Protein AF-A0AA35PHV6-F1 (afdb_monomer)

Radius of gyration: 35.28 Å; Cα contacts (8 Å, |Δi|>4): 75; chains: 1; bounding box: 70×67×86 Å

InterPro domains:
  IPR016197 Chromo-like domain superfamily [SSF54160] (59-117)
  IPR056924 Tf2-1-like, SH3-like domain [PF24626] (44-73)

Mean predicted aligned error: 18.1 Å

Solvent-accessible surface area (backbone atoms only — not comparable to full-atom values): 7588 Å² total; per-residue (Å²): 132,87,61,75,68,61,55,55,50,53,52,52,52,53,52,51,53,50,52,53,52,50,52,50,52,52,50,50,49,54,54,52,60,59,46,70,74,72,66,61,62,95,43,51,80,51,102,53,34,35,49,53,95,66,68,79,88,69,79,66,81,45,68,42,50,58,90,77,61,70,88,83,70,80,69,84,62,78,72,73,75,66,76,80,72,67,74,40,81,56,99,90,40,84,40,73,71,73,74,44,79,78,46,78,46,78,57,87,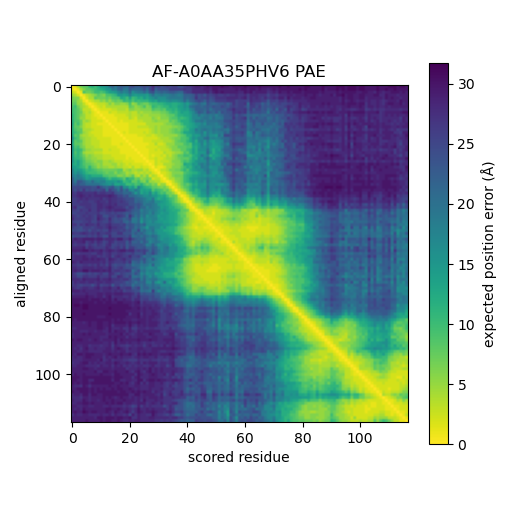101,44,81,45,72,42,71,42,104

Organism: NCBI:txid74358

pLDDT: mean 80.0, std 12.7, range [45.75, 95.19]

Secondary structure (DSSP, 8-state):
---HHHHHHHHHHHHHHHHHHHHHHHHHHHHHHHHTTT---TTEEETTEEE----GGG---SEEEGGG--PPPP-TTTT-SPPPPPEEEETTEEEEPP-EEEEEEEETTEEEEEEE-

Foldseek 3Di:
DDDPVVVVVVVVVVVVVVVVVVVVVVVVVVVVVVVVPVCDPPQDPDPFKGFADDDVVVVDHRIDGPVVDDDDDPPPPPPVPDPPADWDDDPNDTDHDFPDFPDWDDDPPDIDTDTDD

Structure (mmCIF, N/CA/C/O backbone):
data_AF-A0AA35PHV6-F1
#
_entry.id   AF-A0AA35PHV6-F1
#
loop_
_atom_site.group_PDB
_atom_site.id
_atom_site.type_symbol
_atom_site.label_atom_id
_atom_site.label_alt_id
_atom_site.label_comp_id
_atom_site.label_asym_id
_atom_site.label_entity_id
_atom_site.label_seq_id
_atom_site.pdbx_PDB_ins_code
_atom_site.Cartn_x
_atom_site.Cartn_y
_atom_site.Cartn_z
_atom_site.occupancy
_atom_site.B_iso_or_equiv
_atom_site.auth_seq_id
_atom_site.auth_comp_id
_atom_site.auth_asym_id
_atom_site.auth_atom_id
_atom_site.pdbx_PDB_model_num
ATOM 1 N N . MET A 1 1 ? -41.317 -47.754 42.986 1.00 45.75 1 MET A N 1
ATOM 2 C CA . MET A 1 1 ? -41.853 -46.496 42.420 1.00 45.75 1 MET A CA 1
ATOM 3 C C . MET A 1 1 ? -40.912 -45.373 42.840 1.00 45.75 1 MET A C 1
ATOM 5 O O . MET A 1 1 ? -40.754 -45.228 44.045 1.00 45.75 1 MET A O 1
ATOM 9 N N . PRO A 1 2 ? -40.216 -44.659 41.931 1.00 53.38 2 PRO A N 1
ATOM 10 C CA . PRO A 1 2 ? -39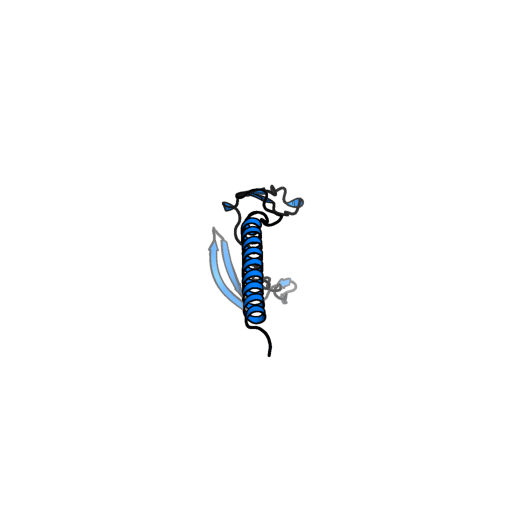.287 -43.594 42.321 1.00 53.38 2 PRO A CA 1
ATOM 11 C C . PRO A 1 2 ? -40.055 -42.356 42.801 1.00 53.38 2 PRO A C 1
ATOM 13 O O . PRO A 1 2 ? -41.022 -41.941 42.146 1.00 53.38 2 PRO A O 1
ATOM 16 N N . SER A 1 3 ? -39.624 -41.811 43.941 1.00 65.75 3 SER A N 1
ATOM 17 C CA . SER A 1 3 ? -40.257 -40.717 44.687 1.00 65.75 3 SER A CA 1
ATOM 18 C C . SER A 1 3 ? -40.292 -39.413 43.879 1.00 65.75 3 SER A C 1
ATOM 20 O O . SER A 1 3 ? -39.390 -39.136 43.090 1.00 65.75 3 SER A O 1
ATOM 22 N N . ALA A 1 4 ? -41.340 -38.603 44.058 1.00 61.62 4 ALA A N 1
ATOM 23 C CA . ALA A 1 4 ? -41.513 -37.323 43.360 1.00 61.62 4 ALA A CA 1
ATOM 24 C C . ALA A 1 4 ? -40.332 -36.354 43.593 1.00 61.62 4 ALA A C 1
ATOM 26 O O . ALA A 1 4 ? -39.923 -35.659 42.667 1.00 61.62 4 ALA A O 1
ATOM 27 N N . ASN A 1 5 ? -39.708 -36.417 44.775 1.00 67.69 5 ASN A N 1
ATOM 28 C CA . ASN A 1 5 ? -38.584 -35.561 45.171 1.00 67.69 5 ASN A CA 1
ATOM 29 C C . ASN A 1 5 ? -37.301 -35.760 44.340 1.00 67.69 5 ASN A C 1
ATOM 31 O O . ASN A 1 5 ? -36.505 -34.828 44.217 1.00 67.69 5 ASN A O 1
ATOM 35 N N . ASP A 1 6 ? -37.087 -36.940 43.749 1.00 68.50 6 ASP A N 1
ATOM 36 C CA . ASP A 1 6 ? -35.857 -37.224 42.990 1.00 68.50 6 ASP A CA 1
ATOM 37 C C . ASP A 1 6 ? -35.855 -36.520 41.622 1.00 68.50 6 ASP A C 1
ATOM 39 O O . ASP A 1 6 ? -34.805 -36.151 41.096 1.00 68.50 6 ASP A O 1
ATOM 43 N N . ARG A 1 7 ? -37.044 -36.288 41.047 1.00 68.25 7 ARG A N 1
ATOM 44 C CA . ARG A 1 7 ? -37.199 -35.611 39.748 1.00 68.25 7 ARG A CA 1
ATOM 45 C C . ARG A 1 7 ? -36.983 -34.108 39.870 1.00 68.25 7 ARG A C 1
ATOM 47 O O . ARG A 1 7 ? -36.305 -33.524 39.028 1.00 68.25 7 ARG A O 1
ATOM 54 N N . ASP A 1 8 ? -37.504 -33.509 40.935 1.00 75.06 8 ASP A N 1
ATOM 55 C CA . ASP A 1 8 ? -37.363 -32.074 41.189 1.00 75.06 8 ASP A CA 1
ATOM 56 C C . ASP A 1 8 ? -35.910 -31.706 41.513 1.00 75.06 8 ASP A C 1
ATOM 58 O O . ASP A 1 8 ? -35.401 -30.702 41.014 1.00 75.06 8 ASP A O 1
ATOM 62 N N . SER A 1 9 ? -35.204 -32.578 42.240 1.00 76.94 9 SER A N 1
ATOM 63 C CA . SER A 1 9 ? -33.766 -32.441 42.504 1.00 76.94 9 SER A CA 1
ATOM 64 C C . SER A 1 9 ? -32.945 -32.421 41.209 1.00 76.94 9 SER A C 1
ATOM 66 O O . SER A 1 9 ? -32.121 -31.530 41.007 1.00 76.94 9 SER A O 1
ATOM 68 N N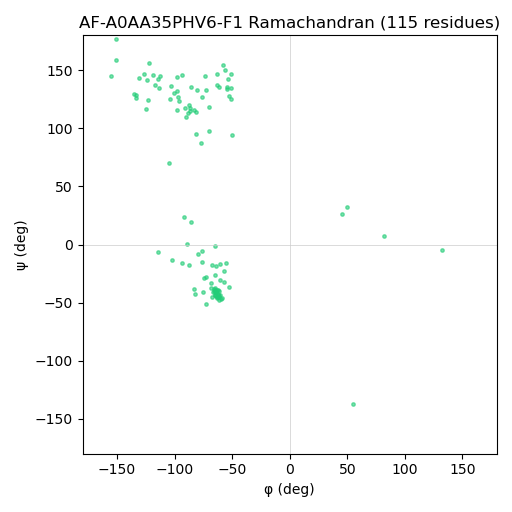 . HIS A 1 10 ? -33.220 -33.349 40.284 1.00 80.38 10 HIS A N 1
ATOM 69 C CA . HIS A 1 10 ? -32.509 -33.431 39.005 1.00 80.38 10 HIS A CA 1
ATOM 70 C C . HIS A 1 10 ? -32.758 -32.209 38.106 1.00 80.38 10 HIS A C 1
ATOM 72 O O . HIS A 1 10 ? -31.847 -31.724 37.428 1.00 80.38 10 HIS A O 1
ATOM 78 N N . ILE A 1 11 ? -33.984 -31.676 38.114 1.00 80.12 11 ILE A N 1
ATOM 79 C CA . ILE A 1 11 ? -34.343 -30.472 37.355 1.00 80.12 11 ILE A CA 1
ATOM 80 C C . ILE A 1 11 ? -33.625 -29.244 37.924 1.00 80.12 11 ILE A C 1
ATOM 82 O O . ILE A 1 11 ? -33.044 -28.474 37.157 1.00 80.12 11 ILE A O 1
ATOM 86 N N . GLN A 1 12 ? -33.612 -29.077 39.248 1.00 84.56 12 GLN A N 1
ATOM 87 C CA . GLN A 1 12 ? -32.920 -27.956 39.891 1.00 84.56 12 GLN A CA 1
ATOM 88 C C . GLN A 1 12 ? -31.406 -28.010 39.675 1.00 84.56 12 GLN A C 1
ATOM 90 O O . GLN A 1 12 ? -30.788 -26.989 39.372 1.00 84.56 12 GLN A O 1
ATOM 95 N N . GLU A 1 13 ? -30.811 -29.198 39.750 1.00 89.81 13 GLU A N 1
ATOM 96 C CA . GLU A 1 13 ? -29.385 -29.390 39.485 1.00 89.81 13 GLU A CA 1
ATOM 97 C C . GLU A 1 13 ? -29.031 -29.077 38.024 1.00 89.81 13 GLU A C 1
ATOM 99 O O . GLU A 1 13 ? -28.048 -28.388 37.741 1.00 89.81 13 GLU A O 1
ATOM 104 N N . THR A 1 14 ? -29.881 -29.491 37.081 1.00 89.06 14 THR A N 1
ATOM 105 C CA . THR A 1 14 ? -29.708 -29.163 35.658 1.00 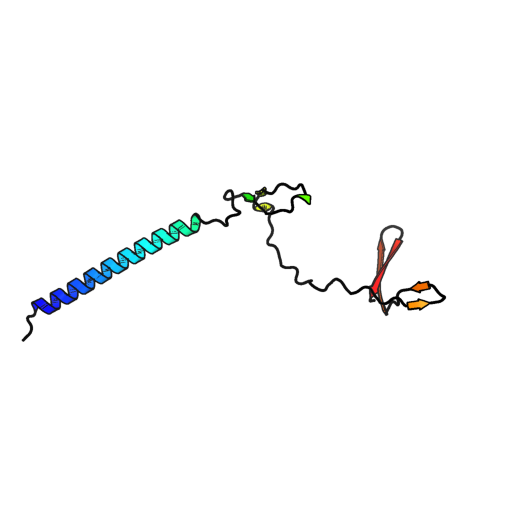89.06 14 THR A CA 1
ATOM 106 C C . THR A 1 14 ? -29.787 -27.653 35.419 1.00 89.06 14 THR A C 1
ATOM 108 O O . THR A 1 14 ? -28.962 -27.099 34.689 1.00 89.06 14 THR A O 1
ATOM 111 N N . GLN A 1 15 ? -30.732 -26.966 36.066 1.00 89.44 15 GLN A N 1
ATOM 112 C CA . GLN A 1 15 ? -30.871 -25.509 35.982 1.00 89.44 15 GLN A CA 1
ATOM 113 C C . GLN A 1 15 ? -29.658 -24.780 36.579 1.00 89.44 15 GLN A C 1
ATOM 115 O O . GLN A 1 15 ? -29.137 -23.850 35.960 1.00 89.44 15 GLN A O 1
ATOM 120 N N . ALA A 1 16 ? -29.162 -25.221 37.737 1.00 90.75 16 ALA A N 1
ATOM 121 C CA . ALA A 1 16 ? -27.984 -24.639 38.378 1.00 90.75 16 ALA A CA 1
ATOM 122 C C . ALA A 1 16 ? -26.730 -24.773 37.499 1.00 90.75 16 ALA A C 1
ATOM 124 O O . ALA A 1 16 ? -26.011 -23.794 37.278 1.00 90.75 16 ALA A O 1
ATOM 125 N N . ASN A 1 17 ? -26.521 -25.954 36.914 1.00 93.25 17 ASN A N 1
ATOM 126 C CA . ASN A 1 17 ? -25.404 -26.214 36.007 1.00 93.25 17 ASN A CA 1
ATOM 127 C C . ASN A 1 17 ? -25.479 -25.355 34.735 1.00 93.25 17 ASN A C 1
ATOM 129 O O . ASN A 1 17 ? -24.463 -24.823 34.279 1.00 93.25 17 ASN A O 1
ATOM 133 N N . GLN A 1 18 ? -26.680 -25.158 34.180 1.00 92.31 18 GLN A N 1
ATOM 134 C CA . GLN A 1 18 ? -26.888 -24.275 33.029 1.00 92.31 18 GLN A CA 1
ATOM 135 C C . GLN A 1 18 ? -26.553 -22.816 33.354 1.00 92.31 18 GLN A C 1
ATOM 137 O O . GLN A 1 18 ? -25.841 -22.169 32.584 1.00 92.31 18 GLN A O 1
ATOM 142 N N . VAL A 1 19 ? -27.018 -22.303 34.496 1.00 95.19 19 VAL A N 1
ATOM 143 C CA . VAL A 1 19 ? -26.722 -20.929 34.933 1.00 95.19 19 VAL A CA 1
ATOM 144 C C . VAL A 1 19 ? -25.222 -20.744 35.151 1.00 95.19 19 VAL A C 1
ATOM 146 O O . VAL A 1 19 ? -24.648 -19.776 34.655 1.00 95.19 19 VAL A O 1
ATOM 149 N N . GLN A 1 20 ? -24.562 -21.695 35.813 1.00 93.38 20 GLN A N 1
ATOM 150 C CA . GLN A 1 20 ? -23.118 -21.645 36.030 1.00 93.38 20 GLN A CA 1
ATOM 151 C C . GLN A 1 20 ? -22.337 -21.641 34.707 1.00 93.38 20 GLN A C 1
ATOM 153 O O . GLN A 1 20 ? -21.393 -20.863 34.546 1.00 93.38 20 GLN A O 1
ATOM 158 N N . HIS A 1 21 ? -22.735 -22.475 33.742 1.00 91.62 21 HIS A N 1
ATOM 159 C CA . HIS A 1 21 ? -22.101 -22.517 32.426 1.00 91.62 21 HIS A CA 1
ATOM 160 C C . HIS A 1 21 ? -22.307 -21.206 31.648 1.00 91.62 21 HIS A C 1
ATOM 162 O O . HIS A 1 21 ? -21.363 -20.702 31.037 1.00 91.62 21 HIS A O 1
ATOM 168 N N . LEU A 1 22 ? -23.500 -20.604 31.734 1.00 94.44 22 LEU A N 1
ATOM 169 C CA . LEU A 1 22 ? -23.798 -19.301 31.132 1.00 94.44 22 LEU A CA 1
ATOM 170 C C . LEU A 1 22 ? -22.983 -18.167 31.762 1.00 94.44 22 LEU A C 1
ATOM 172 O O . LEU A 1 22 ? -22.453 -17.328 31.035 1.00 94.44 22 LEU A O 1
ATOM 176 N N . GLU A 1 23 ? -22.847 -18.130 33.087 1.00 92.62 23 GLU A N 1
ATOM 177 C CA . GLU A 1 23 ? -22.029 -17.117 33.766 1.00 92.62 23 GLU A CA 1
ATOM 178 C C . GLU A 1 23 ? -20.540 -17.263 33.429 1.00 92.62 23 GLU A C 1
ATOM 180 O O . GLU A 1 23 ? -19.865 -16.264 33.170 1.00 92.62 23 GLU A O 1
ATOM 185 N N . ARG A 1 24 ? -20.043 -18.501 33.311 1.00 88.50 24 ARG A N 1
ATOM 186 C CA . ARG A 1 24 ? -18.679 -18.772 32.838 1.00 88.50 24 ARG A CA 1
ATOM 187 C C . ARG A 1 24 ? -18.468 -18.272 31.406 1.00 88.50 24 ARG A C 1
ATOM 189 O O . ARG A 1 24 ? -17.525 -17.526 31.157 1.00 88.50 24 ARG A O 1
ATOM 196 N N . ALA A 1 25 ? -19.390 -18.586 30.495 1.00 87.88 25 ALA A N 1
ATOM 197 C CA . ALA A 1 25 ? -19.333 -18.120 29.110 1.00 87.88 25 ALA A CA 1
ATOM 198 C C . ALA A 1 25 ? -19.393 -16.582 28.998 1.00 87.88 25 ALA A C 1
ATOM 200 O O . ALA A 1 25 ? -18.663 -15.982 28.206 1.00 87.88 25 ALA A O 1
ATOM 201 N N . LYS A 1 26 ? -20.221 -15.914 29.816 1.00 89.44 26 LYS A N 1
ATOM 202 C CA . LYS A 1 26 ? -20.286 -14.441 29.876 1.00 89.44 26 LYS A CA 1
ATOM 203 C C . LYS A 1 26 ? -18.989 -13.826 30.405 1.00 89.44 26 LYS A C 1
ATOM 205 O O . LYS A 1 26 ? -18.568 -12.784 29.896 1.00 89.44 26 LYS A O 1
ATOM 210 N N . ALA A 1 27 ? -18.370 -14.435 31.417 1.00 80.88 27 ALA A N 1
ATOM 211 C CA . ALA A 1 27 ? -17.086 -13.988 31.951 1.00 80.88 27 ALA A CA 1
ATOM 212 C C . ALA A 1 27 ? -15.984 -14.092 30.885 1.00 80.88 27 ALA A C 1
ATOM 214 O O . ALA A 1 27 ? -15.268 -13.116 30.649 1.00 80.88 27 ALA A O 1
ATOM 215 N N . ASP A 1 28 ? -15.931 -15.215 30.166 1.00 79.56 28 ASP A N 1
ATOM 216 C CA . ASP A 1 28 ? -14.979 -15.433 29.075 1.00 79.56 28 ASP A CA 1
ATOM 217 C C . ASP A 1 28 ? -15.184 -14.430 27.929 1.00 79.56 28 ASP A C 1
ATOM 219 O O . ASP A 1 28 ? -14.216 -13.827 27.460 1.00 79.56 28 ASP A O 1
ATOM 223 N N . TYR A 1 29 ? -16.434 -14.162 27.533 1.00 73.81 29 TYR A N 1
ATOM 224 C CA . TYR A 1 29 ? -16.758 -13.145 26.524 1.00 73.81 29 TYR A CA 1
ATOM 225 C C . TYR A 1 29 ? -16.269 -11.747 26.927 1.00 73.81 29 TYR A C 1
ATOM 227 O O . TYR A 1 29 ? -15.644 -11.057 26.120 1.00 73.81 29 TYR A O 1
ATOM 235 N N . LYS A 1 30 ? -16.504 -11.322 28.177 1.00 68.12 30 LYS A N 1
ATOM 236 C CA . LYS A 1 30 ? -16.050 -10.008 28.671 1.00 68.12 30 LYS A CA 1
ATOM 237 C C . LYS A 1 30 ? -14.525 -9.904 28.703 1.00 68.12 30 LYS A C 1
ATOM 239 O O . LYS A 1 30 ? -13.976 -8.878 28.302 1.00 68.12 30 LYS A O 1
ATOM 244 N N . VAL A 1 31 ? -13.839 -10.967 29.126 1.00 75.00 31 VAL A N 1
ATOM 245 C CA . VAL A 1 31 ? -12.369 -11.033 29.129 1.00 75.00 31 VAL A CA 1
ATOM 246 C C . VAL A 1 31 ? -11.820 -10.975 27.700 1.00 75.00 31 VAL A C 1
ATOM 248 O O . VAL A 1 31 ? -10.882 -10.223 27.433 1.00 75.00 31 VAL A O 1
ATOM 251 N N . GLN A 1 32 ? -12.416 -11.711 26.759 1.00 61.78 32 GLN A N 1
ATOM 252 C CA . GLN A 1 32 ? -12.017 -11.699 25.348 1.00 61.78 32 GLN A CA 1
ATOM 253 C C . GLN A 1 32 ? -12.289 -10.345 24.674 1.00 61.78 32 GLN A C 1
ATOM 255 O O . GLN A 1 32 ? -11.434 -9.848 23.938 1.00 61.78 32 GLN A O 1
ATOM 260 N N . ALA A 1 33 ? -13.434 -9.716 24.955 1.00 60.12 33 ALA A N 1
ATOM 261 C CA . ALA A 1 33 ? -13.778 -8.389 24.447 1.00 60.12 33 ALA A CA 1
ATOM 262 C C . ALA A 1 33 ? -12.801 -7.310 24.948 1.00 60.12 33 ALA A C 1
ATOM 264 O O . ALA A 1 33 ? -12.374 -6.466 24.163 1.00 60.12 33 ALA A O 1
ATOM 265 N N . GLY A 1 34 ? -12.368 -7.383 26.214 1.00 60.03 34 GLY A N 1
ATOM 266 C CA . GLY A 1 34 ? -11.333 -6.496 26.759 1.00 60.03 34 GLY A CA 1
ATOM 267 C C . GLY A 1 34 ? -9.938 -6.736 26.166 1.00 60.03 34 GLY A C 1
ATOM 268 O O . GLY A 1 34 ? -9.175 -5.790 25.971 1.00 60.03 34 GLY A O 1
ATOM 269 N N . ARG A 1 35 ? -9.603 -7.987 25.812 1.00 60.22 35 ARG A N 1
ATOM 270 C CA . ARG A 1 35 ? -8.305 -8.336 25.202 1.00 60.22 35 ARG A CA 1
ATOM 271 C C . ARG A 1 35 ? -8.151 -7.876 23.754 1.00 60.22 35 ARG A C 1
ATOM 273 O O . ARG A 1 35 ? -7.027 -7.588 23.348 1.00 60.22 35 ARG A O 1
ATOM 280 N N . ARG A 1 36 ? -9.244 -7.752 22.990 1.00 53.19 36 ARG A N 1
ATOM 281 C CA . ARG A 1 36 ? -9.208 -7.258 21.596 1.00 53.19 36 ARG A CA 1
ATOM 282 C C . ARG A 1 36 ? -8.657 -5.832 21.461 1.00 53.19 36 ARG A C 1
ATOM 284 O O . ARG A 1 36 ? -8.240 -5.462 20.373 1.00 53.19 36 ARG A O 1
ATOM 291 N N . HIS A 1 37 ? -8.595 -5.068 22.553 1.00 53.50 37 HIS A N 1
ATOM 292 C CA . HIS A 1 37 ? -8.005 -3.728 22.569 1.00 53.50 37 HIS A CA 1
ATOM 293 C C . HIS A 1 37 ? -6.524 -3.673 22.964 1.00 53.50 37 HIS A C 1
ATOM 295 O O . HIS A 1 37 ? -5.891 -2.648 22.730 1.00 53.50 37 HIS A O 1
ATOM 301 N N . GLN A 1 38 ? -5.956 -4.725 23.561 1.00 54.19 38 GLN A N 1
ATOM 302 C CA . GLN A 1 38 ? -4.591 -4.666 24.109 1.00 54.19 38 GLN A CA 1
ATOM 303 C C . GLN A 1 38 ? -3.531 -5.328 23.229 1.00 54.19 38 GLN A C 1
ATOM 305 O O . GLN A 1 38 ? -2.344 -5.107 23.441 1.00 54.19 38 GLN A O 1
ATOM 310 N N . GLN A 1 39 ? -3.934 -6.113 22.232 1.00 49.75 39 GLN A N 1
ATOM 311 C CA . GLN A 1 39 ? -3.006 -6.679 21.256 1.00 49.75 39 GLN A CA 1
ATOM 312 C C . GLN A 1 39 ? -3.138 -5.917 19.944 1.00 49.75 39 GLN A C 1
ATOM 314 O O . GLN A 1 39 ? -3.666 -6.413 18.952 1.00 49.75 39 GLN A O 1
ATOM 319 N N . GLY A 1 40 ? -2.662 -4.671 19.972 1.00 56.31 40 GLY A N 1
ATOM 320 C CA . GLY A 1 40 ? -2.223 -4.024 18.746 1.00 56.31 40 GLY A CA 1
ATOM 321 C C . GLY A 1 40 ? -1.124 -4.872 18.098 1.00 56.31 40 GLY A C 1
ATOM 322 O O . GLY A 1 40 ? -0.448 -5.642 18.791 1.00 56.31 40 GLY A O 1
ATOM 323 N N . PRO A 1 41 ? -0.942 -4.789 16.775 1.00 62.31 41 PRO A N 1
ATOM 324 C CA . PRO A 1 41 ? 0.174 -5.464 16.133 1.00 62.31 41 PRO A CA 1
ATOM 325 C C . PRO A 1 41 ? 1.493 -5.122 16.844 1.00 62.31 41 PRO A C 1
ATOM 327 O O . PRO A 1 41 ? 1.664 -3.997 17.303 1.00 62.31 41 PRO A O 1
ATOM 330 N N . ALA A 1 42 ? 2.446 -6.058 16.903 1.00 64.38 42 ALA A N 1
ATOM 331 C CA . ALA A 1 42 ? 3.721 -5.882 17.619 1.00 64.38 42 ALA A CA 1
ATOM 332 C C . ALA A 1 42 ? 4.532 -4.635 17.189 1.00 64.38 42 ALA A C 1
ATOM 334 O O . ALA A 1 42 ? 5.436 -4.199 17.897 1.00 64.38 42 ALA A O 1
ATOM 335 N N . PHE A 1 43 ? 4.191 -4.044 16.041 1.00 76.94 43 PHE A N 1
ATOM 336 C CA . PHE A 1 43 ? 4.760 -2.812 15.505 1.00 76.94 43 PHE A CA 1
ATOM 337 C C . PHE A 1 43 ? 4.047 -1.520 15.962 1.00 76.94 43 PHE A C 1
ATOM 339 O O . PHE A 1 43 ? 4.446 -0.428 15.561 1.00 76.94 43 PHE A O 1
ATOM 346 N N . GLN A 1 44 ? 3.000 -1.591 16.787 1.00 84.69 44 GLN A N 1
ATOM 347 C CA . GLN A 1 44 ? 2.274 -0.424 17.296 1.00 84.69 44 GLN A CA 1
ATOM 348 C C . GLN A 1 44 ? 2.914 0.101 18.588 1.00 84.69 44 GLN A C 1
ATOM 350 O O . GLN A 1 44 ? 2.871 -0.560 19.621 1.00 84.69 44 GLN A O 1
ATOM 355 N N . ILE A 1 45 ? 3.488 1.309 18.544 1.00 85.50 45 ILE A N 1
ATOM 356 C CA . ILE A 1 45 ? 4.068 1.964 19.732 1.00 85.50 45 ILE A CA 1
ATOM 357 C C . ILE A 1 45 ? 2.967 2.659 20.537 1.00 85.50 45 ILE A C 1
ATOM 359 O O . ILE A 1 45 ? 2.953 2.611 21.764 1.00 85.50 45 ILE A O 1
ATOM 363 N N . ASN A 1 46 ? 2.049 3.336 19.845 1.00 85.88 46 ASN A N 1
ATOM 364 C CA . ASN A 1 46 ? 0.893 3.996 20.443 1.00 85.88 46 ASN A CA 1
ATOM 365 C C . ASN A 1 46 ? -0.269 4.034 19.417 1.00 85.88 46 ASN A C 1
ATOM 367 O O . ASN A 1 46 ? -0.092 3.602 18.275 1.00 85.88 46 ASN A O 1
ATOM 371 N N . PRO A 1 47 ? -1.465 4.545 19.769 1.00 86.81 47 PRO A N 1
ATOM 372 C CA . PRO A 1 47 ? -2.612 4.570 18.853 1.00 86.81 47 PRO A CA 1
ATOM 373 C C . PRO A 1 47 ? -2.369 5.301 17.522 1.00 86.81 47 PRO A C 1
ATOM 375 O O . PRO A 1 47 ? -3.058 5.028 16.542 1.00 86.81 47 PRO A O 1
ATOM 378 N N . VAL A 1 48 ? -1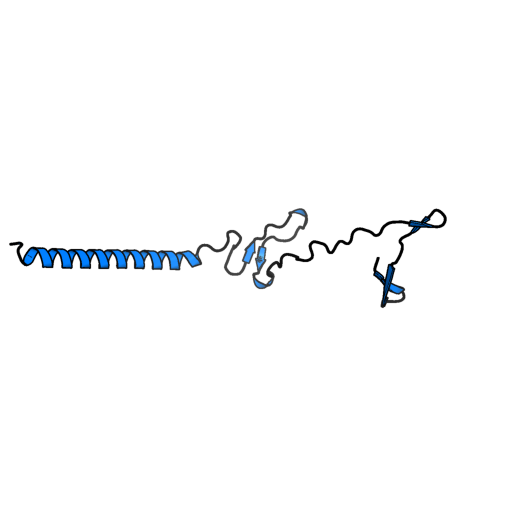.395 6.213 17.480 1.00 88.69 48 VAL A N 1
ATOM 379 C CA . VAL A 1 48 ? -1.104 7.093 16.341 1.00 88.69 48 VAL A CA 1
ATOM 380 C C . VAL A 1 48 ? 0.256 6.836 15.689 1.00 88.69 48 VAL A C 1
ATOM 382 O O . VAL A 1 48 ? 0.527 7.422 14.646 1.00 88.69 48 VAL A O 1
ATOM 385 N N . ALA A 1 49 ? 1.103 5.973 16.251 1.00 90.06 49 ALA A N 1
ATOM 386 C CA . ALA A 1 49 ? 2.485 5.777 15.835 1.00 90.06 49 ALA A CA 1
ATOM 387 C C . ALA A 1 49 ? 2.850 4.294 15.746 1.00 90.06 49 ALA A C 1
ATOM 389 O O . ALA A 1 49 ? 2.684 3.522 16.698 1.00 90.06 49 ALA A O 1
ATOM 390 N N . TYR A 1 50 ? 3.423 3.931 14.604 1.00 91.44 50 TYR A N 1
ATOM 391 C CA . TYR A 1 50 ? 3.844 2.575 14.283 1.00 91.44 50 TYR A CA 1
ATOM 392 C C . TYR A 1 50 ? 5.327 2.552 13.913 1.00 91.44 50 TYR A C 1
ATOM 394 O O . TYR A 1 50 ? 5.824 3.468 13.254 1.00 91.44 50 TYR A O 1
ATOM 402 N N . LYS A 1 51 ? 6.032 1.502 14.337 1.00 90.88 51 LYS A N 1
ATOM 403 C CA . LYS A 1 51 ? 7.437 1.243 14.023 1.00 90.88 51 LYS A CA 1
ATOM 404 C C . LYS A 1 51 ? 7.546 0.251 12.869 1.00 90.88 51 LYS A C 1
ATOM 406 O O . LYS A 1 51 ? 7.170 -0.902 13.022 1.00 90.88 51 LYS A O 1
ATOM 411 N N . LEU A 1 52 ? 8.090 0.676 11.739 1.00 89.69 52 LEU A N 1
ATOM 412 C CA . LEU A 1 52 ? 8.347 -0.176 10.584 1.00 89.69 52 LEU A CA 1
ATOM 413 C C . LEU A 1 52 ? 9.772 -0.734 10.612 1.00 89.69 52 LEU A C 1
ATOM 415 O O . LEU A 1 52 ? 10.721 -0.056 11.013 1.00 89.69 52 LEU A O 1
ATOM 419 N N . GLU A 1 53 ? 9.928 -1.959 10.121 1.00 88.69 53 GLU A N 1
ATOM 420 C CA . GLU A 1 53 ? 11.235 -2.554 9.858 1.00 88.69 53 GLU A CA 1
ATOM 421 C C . GLU A 1 53 ? 11.751 -2.049 8.508 1.00 88.69 53 GLU A C 1
ATOM 423 O O . GLU A 1 53 ? 11.392 -2.552 7.446 1.00 88.69 53 GLU A O 1
ATOM 428 N N . ILE A 1 54 ? 12.564 -0.992 8.552 1.00 88.12 54 ILE A N 1
ATOM 429 C CA . ILE A 1 54 ? 13.184 -0.396 7.365 1.00 88.12 54 ILE A CA 1
ATOM 430 C C . ILE A 1 54 ? 14.654 -0.825 7.304 1.00 88.12 54 ILE A C 1
ATOM 432 O O . ILE A 1 54 ? 15.339 -0.755 8.331 1.00 88.12 54 ILE A O 1
ATOM 436 N N . PRO A 1 55 ? 15.173 -1.216 6.121 1.00 91.12 55 PRO A N 1
ATOM 437 C CA . PRO A 1 55 ? 16.594 -1.476 5.934 1.00 91.12 55 PRO A CA 1
ATOM 438 C C . PRO A 1 55 ? 17.463 -0.307 6.432 1.00 91.12 55 PRO A C 1
ATOM 440 O O . PRO A 1 55 ? 17.193 0.849 6.092 1.00 91.12 55 PRO A O 1
ATOM 443 N N . PRO A 1 56 ? 18.546 -0.572 7.187 1.00 84.25 56 PRO A N 1
ATOM 444 C CA . PRO A 1 56 ? 19.381 0.480 7.775 1.00 84.25 56 PRO A CA 1
ATOM 445 C C . PRO A 1 56 ? 20.092 1.346 6.723 1.00 84.25 56 PRO A C 1
ATOM 447 O O . PRO A 1 56 ? 20.498 2.469 7.019 1.00 84.25 56 PRO A O 1
ATOM 450 N N . SER A 1 57 ? 20.204 0.857 5.484 1.00 92.69 57 SER A N 1
ATOM 451 C CA . SER A 1 57 ? 20.748 1.600 4.345 1.00 92.69 57 SER A CA 1
ATOM 452 C C . SER A 1 57 ? 19.961 2.871 4.028 1.00 92.69 57 SER A C 1
ATOM 454 O O . SER A 1 57 ? 20.550 3.848 3.572 1.00 92.69 57 SER A O 1
ATOM 456 N N . LEU A 1 58 ? 18.650 2.886 4.295 1.00 85.38 58 LEU A N 1
ATOM 457 C CA . LEU A 1 58 ? 17.776 3.980 3.884 1.00 85.38 58 LEU A CA 1
ATOM 458 C C . LEU A 1 58 ? 17.856 5.214 4.796 1.00 85.38 58 LEU A C 1
ATOM 460 O O . LEU A 1 58 ? 17.303 6.237 4.421 1.00 85.38 58 LEU A O 1
ATOM 464 N N . LYS A 1 59 ? 18.552 5.176 5.947 1.00 88.06 59 LYS A N 1
ATOM 465 C CA . LYS A 1 59 ? 18.697 6.310 6.902 1.00 88.06 59 LYS A CA 1
ATOM 466 C C . LYS A 1 59 ? 17.383 7.067 7.215 1.00 88.06 59 LYS A C 1
ATOM 468 O O . LYS A 1 59 ? 17.411 8.241 7.572 1.00 88.06 59 LYS A O 1
ATOM 473 N N . ILE A 1 60 ? 16.236 6.399 7.099 1.00 90.88 60 ILE A N 1
ATOM 474 C CA . ILE A 1 60 ? 14.904 6.943 7.393 1.00 90.88 60 ILE A CA 1
ATOM 475 C C . ILE A 1 60 ? 14.497 6.509 8.804 1.00 90.88 60 ILE A C 1
ATOM 477 O O . ILE A 1 60 ? 14.801 5.396 9.240 1.00 90.88 60 ILE A O 1
ATOM 481 N N . HIS A 1 61 ? 13.796 7.382 9.529 1.00 89.81 61 HIS A N 1
ATOM 482 C CA . HIS A 1 61 ? 13.248 7.046 10.840 1.00 89.81 61 HIS A CA 1
ATOM 483 C C . HIS A 1 61 ? 12.242 5.897 10.747 1.00 89.81 61 HIS A C 1
ATOM 485 O O . HIS A 1 61 ? 11.365 5.897 9.897 1.00 89.81 61 HIS A O 1
ATOM 491 N N . GLN A 1 62 ? 12.341 4.933 11.661 1.00 90.69 62 GLN A N 1
ATOM 492 C CA . GLN A 1 62 ? 11.477 3.749 11.669 1.00 90.69 62 GLN A CA 1
ATOM 493 C C . GLN A 1 62 ? 10.062 4.031 12.190 1.00 90.69 62 GLN A C 1
ATOM 495 O O . GLN A 1 62 ? 9.188 3.192 12.026 1.00 90.69 62 GLN A O 1
ATOM 500 N N . VAL A 1 63 ? 9.822 5.169 12.848 1.00 91.44 63 VAL A N 1
ATOM 501 C CA . VAL A 1 63 ? 8.540 5.479 13.497 1.00 91.44 63 VAL A CA 1
ATOM 502 C C . VAL A 1 63 ? 7.748 6.473 12.658 1.00 91.44 63 VAL A C 1
ATOM 504 O O . VAL A 1 63 ? 8.237 7.565 12.375 1.00 91.44 63 VAL A O 1
ATOM 507 N N . PHE A 1 64 ? 6.513 6.108 12.317 1.00 91.81 64 PHE A N 1
ATOM 508 C CA . PHE A 1 64 ? 5.625 6.888 11.456 1.00 91.81 64 PHE A CA 1
ATOM 509 C C . PHE A 1 64 ? 4.278 7.131 12.118 1.00 91.81 64 PHE A C 1
ATOM 511 O O . PHE A 1 64 ? 3.755 6.267 12.825 1.00 91.81 64 PHE A O 1
ATOM 518 N N . HIS A 1 65 ? 3.691 8.294 11.832 1.00 93.31 65 HIS A N 1
ATOM 519 C CA . HIS A 1 65 ? 2.310 8.584 12.202 1.00 93.31 65 HIS A CA 1
ATOM 520 C C . HIS A 1 65 ? 1.335 7.809 11.301 1.00 93.31 65 HIS A C 1
ATOM 522 O O . HIS A 1 65 ? 1.582 7.674 10.103 1.00 93.31 65 HIS A O 1
ATOM 528 N N . VAL A 1 66 ? 0.194 7.365 11.836 1.00 89.75 66 VAL A N 1
ATOM 529 C CA . VAL A 1 66 ? -0.815 6.571 11.105 1.00 89.75 66 VAL A CA 1
ATOM 530 C C . VAL A 1 66 ? -1.254 7.217 9.784 1.00 89.75 66 VAL A C 1
ATOM 532 O O . VAL A 1 66 ? -1.405 6.527 8.785 1.00 89.75 66 VAL A O 1
ATOM 535 N N . SER A 1 67 ? -1.368 8.548 9.733 1.00 90.56 67 SER A N 1
ATOM 536 C CA . SER A 1 67 ? -1.749 9.291 8.517 1.00 90.56 67 SER A CA 1
ATOM 537 C C . SER A 1 67 ? -0.707 9.256 7.391 1.00 90.56 67 SER A C 1
ATOM 539 O O . SER A 1 67 ? -1.032 9.602 6.259 1.00 90.56 67 SER A O 1
ATOM 541 N N . GLN A 1 68 ? 0.545 8.896 7.690 1.00 89.62 68 GLN A N 1
ATOM 542 C CA . GLN A 1 68 ? 1.615 8.767 6.692 1.00 89.62 68 GLN A CA 1
ATOM 543 C C . GLN A 1 68 ? 1.644 7.369 6.064 1.00 89.62 68 GLN A C 1
ATOM 545 O O . GLN A 1 68 ? 2.244 7.180 5.006 1.00 89.62 68 GLN A O 1
ATOM 550 N N . LEU A 1 69 ? 0.999 6.392 6.702 1.00 89.31 69 LEU A N 1
ATOM 551 C CA . LEU A 1 69 ? 0.953 5.019 6.229 1.00 89.31 69 LEU A CA 1
ATOM 552 C C . LEU A 1 69 ? -0.194 4.850 5.237 1.00 89.31 69 LEU A C 1
ATOM 554 O O . LEU A 1 69 ? -1.315 5.305 5.460 1.00 89.31 69 LEU A O 1
ATOM 558 N N . LYS A 1 70 ? 0.087 4.155 4.137 1.00 85.88 70 LYS A N 1
ATOM 559 C CA . LYS A 1 70 ? -0.920 3.711 3.174 1.00 85.88 70 LYS A CA 1
ATOM 560 C C . LYS A 1 70 ? -0.901 2.187 3.114 1.00 85.88 70 LYS A C 1
ATOM 562 O O . LYS A 1 70 ? 0.179 1.608 3.244 1.00 85.88 70 LYS A O 1
ATOM 567 N N . PRO A 1 71 ? -2.054 1.530 2.903 1.00 82.75 71 PRO A N 1
ATOM 568 C CA . PRO A 1 71 ? -2.084 0.097 2.659 1.00 82.75 71 PRO A CA 1
ATOM 569 C C . PRO A 1 71 ? -1.140 -0.267 1.510 1.00 82.75 71 PRO A C 1
ATOM 571 O O . PRO A 1 71 ? -1.206 0.324 0.428 1.00 82.75 71 PRO A O 1
ATOM 574 N N . CYS A 1 72 ? -0.251 -1.227 1.758 1.00 80.25 72 CYS A N 1
ATOM 575 C CA . CYS A 1 72 ? 0.571 -1.798 0.704 1.00 80.25 72 CYS A CA 1
ATOM 576 C C . CYS A 1 72 ? -0.340 -2.633 -0.196 1.00 80.25 72 CYS A C 1
ATOM 578 O O . CYS A 1 72 ? -0.964 -3.590 0.263 1.00 80.25 72 CYS A O 1
ATOM 580 N N . HIS A 1 73 ? -0.442 -2.250 -1.463 1.00 78.94 73 HIS A N 1
ATOM 581 C CA . HIS A 1 73 ? -1.085 -3.074 -2.472 1.00 78.94 73 HIS A CA 1
ATOM 582 C C . HIS A 1 73 ? 0.032 -3.926 -3.054 1.00 78.94 73 HIS A C 1
ATOM 584 O O . HIS A 1 73 ? 1.001 -3.370 -3.570 1.00 78.94 73 HIS A O 1
ATOM 590 N N . ALA A 1 74 ? -0.062 -5.250 -2.902 1.00 70.88 74 ALA A N 1
ATOM 591 C CA . ALA A 1 74 ? 0.858 -6.149 -3.580 1.00 70.88 74 ALA A CA 1
ATOM 592 C C . ALA A 1 74 ? 0.860 -5.770 -5.061 1.00 70.88 74 ALA A C 1
ATOM 594 O O . ALA A 1 74 ? -0.206 -5.641 -5.670 1.00 70.88 74 ALA A O 1
ATOM 595 N N . ASP A 1 75 ? 2.046 -5.503 -5.597 1.00 65.19 75 ASP A N 1
ATOM 596 C CA . ASP A 1 75 ? 2.166 -5.074 -6.972 1.00 65.19 75 ASP A CA 1
ATOM 597 C C . ASP A 1 75 ? 1.833 -6.267 -7.873 1.00 65.19 75 ASP A C 1
ATOM 599 O O . ASP A 1 75 ? 2.657 -7.150 -8.114 1.00 65.19 75 ASP A O 1
ATOM 603 N N . TYR A 1 76 ? 0.588 -6.326 -8.347 1.00 58.47 76 TYR A N 1
ATOM 604 C CA . TYR A 1 76 ? 0.156 -7.317 -9.332 1.00 58.47 76 TYR A CA 1
ATOM 605 C C . TYR A 1 76 ? 0.873 -7.124 -10.683 1.00 58.47 76 TYR A C 1
ATOM 607 O O . TYR A 1 76 ? 0.658 -7.909 -11.602 1.00 58.47 76 TYR A O 1
ATOM 615 N N . PHE A 1 77 ? 1.743 -6.111 -10.822 1.00 59.53 77 PHE A N 1
ATOM 616 C CA . PHE A 1 77 ? 2.620 -5.907 -11.974 1.00 59.53 77 PHE A CA 1
ATOM 617 C C . PHE A 1 77 ? 3.951 -6.675 -11.904 1.00 59.53 77 PHE A C 1
ATOM 619 O O . PHE A 1 77 ? 4.879 -6.345 -12.648 1.00 59.53 77 PHE A O 1
ATOM 626 N N . LEU A 1 78 ? 4.045 -7.723 -11.074 1.00 53.06 78 LEU A N 1
ATOM 627 C CA . LEU A 1 78 ? 5.033 -8.803 -11.222 1.00 53.06 78 LEU A CA 1
ATOM 628 C C . LEU A 1 78 ? 4.998 -9.331 -12.673 1.00 53.06 78 LEU A C 1
ATOM 630 O O . LEU A 1 78 ? 4.161 -10.156 -13.021 1.00 53.06 78 LEU A O 1
ATOM 634 N N . GLY A 1 79 ? 5.874 -8.801 -13.535 1.00 55.84 79 GLY A N 1
ATOM 635 C CA . GLY A 1 79 ? 5.922 -9.122 -14.969 1.00 55.84 79 GLY A CA 1
ATOM 636 C C . GLY A 1 79 ? 6.009 -7.928 -15.929 1.00 55.84 79 GLY A C 1
ATOM 637 O O . GLY A 1 79 ? 6.171 -8.142 -17.123 1.00 55.84 79 GLY A O 1
ATOM 638 N N . ARG A 1 80 ? 5.951 -6.670 -15.456 1.00 57.12 80 ARG A N 1
ATOM 639 C CA . ARG A 1 80 ? 6.1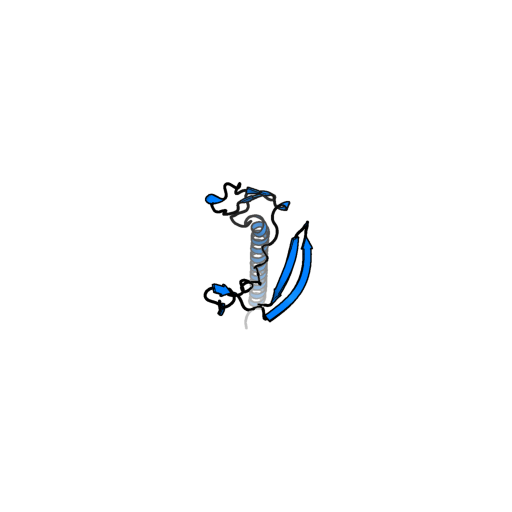47 -5.487 -16.330 1.00 57.12 80 ARG A CA 1
ATOM 640 C C . ARG A 1 80 ? 7.596 -5.206 -16.729 1.00 57.12 80 ARG A C 1
ATOM 642 O O . ARG A 1 80 ? 7.831 -4.302 -17.527 1.00 57.12 80 ARG A O 1
ATOM 649 N N . ILE A 1 81 ? 8.566 -5.946 -16.194 1.00 61.00 81 ILE A N 1
ATOM 650 C CA . ILE A 1 81 ? 9.912 -5.935 -16.766 1.00 61.00 81 ILE A CA 1
ATOM 651 C C . ILE A 1 81 ? 9.825 -6.810 -18.013 1.00 61.00 81 ILE A C 1
ATOM 653 O O . ILE A 1 81 ? 10.023 -8.021 -17.938 1.00 61.00 81 ILE A O 1
ATOM 657 N N . ALA A 1 82 ? 9.449 -6.199 -19.138 1.00 66.00 82 ALA A N 1
ATOM 658 C CA . ALA A 1 82 ? 9.605 -6.852 -20.425 1.00 66.00 82 ALA A CA 1
ATOM 659 C C . ALA A 1 82 ? 11.081 -7.271 -20.546 1.00 66.00 82 ALA A C 1
ATOM 661 O O . ALA A 1 82 ? 11.961 -6.473 -20.190 1.00 66.00 82 ALA A O 1
ATOM 662 N N . PRO A 1 83 ? 11.374 -8.514 -20.968 1.00 70.56 83 PRO A N 1
ATOM 663 C CA . PRO A 1 83 ? 12.746 -8.881 -21.272 1.00 70.56 83 PRO A CA 1
ATOM 664 C C . PRO A 1 83 ? 13.302 -7.865 -22.280 1.00 70.56 83 PRO A C 1
ATOM 666 O O . PRO A 1 83 ? 12.548 -7.400 -23.140 1.00 70.56 83 PRO A O 1
ATOM 669 N N . PRO A 1 84 ? 14.583 -7.474 -22.160 1.00 71.69 84 PRO A N 1
ATOM 670 C CA . PRO A 1 84 ? 15.178 -6.574 -23.133 1.00 71.69 84 PRO A CA 1
ATOM 671 C C . PRO A 1 84 ? 14.986 -7.167 -24.539 1.00 71.69 84 PRO A C 1
ATOM 673 O O . PRO A 1 84 ? 15.161 -8.380 -24.705 1.00 71.69 84 PRO A O 1
ATOM 676 N N . PRO A 1 85 ? 14.589 -6.350 -25.528 1.00 76.50 85 PRO A N 1
ATOM 677 C CA . PRO A 1 85 ? 14.388 -6.819 -26.890 1.00 76.50 85 PRO A CA 1
ATOM 678 C C . PRO A 1 85 ? 15.654 -7.483 -27.442 1.00 76.50 85 PRO A C 1
ATOM 680 O O . PRO A 1 85 ? 16.765 -7.129 -27.036 1.00 76.50 85 PRO A O 1
ATOM 683 N N . PRO A 1 86 ? 15.520 -8.455 -28.354 1.00 78.56 86 PRO A N 1
ATOM 684 C CA . PRO A 1 86 ? 16.672 -9.085 -28.982 1.00 78.56 86 PRO A CA 1
ATOM 685 C C . PRO A 1 86 ? 17.478 -8.065 -29.800 1.00 78.56 86 PRO A C 1
ATOM 687 O O . PRO A 1 86 ? 16.917 -7.252 -30.535 1.00 78.56 86 PRO A O 1
ATOM 690 N N . LEU A 1 87 ? 18.805 -8.135 -29.675 1.00 79.62 87 LEU A N 1
ATOM 691 C CA . LEU A 1 87 ? 19.749 -7.365 -30.483 1.00 79.62 87 LEU A CA 1
ATOM 692 C C . LEU A 1 87 ? 19.933 -8.046 -31.847 1.00 79.62 87 LEU A C 1
ATOM 694 O O . LEU A 1 87 ? 20.150 -9.257 -31.922 1.00 79.62 87 LEU A O 1
ATOM 698 N N . VAL A 1 88 ? 19.872 -7.267 -32.920 1.00 82.25 88 VAL A N 1
ATOM 699 C CA . VAL A 1 88 ? 20.086 -7.678 -34.311 1.00 82.25 88 VAL A CA 1
ATOM 700 C C . VAL A 1 88 ? 21.361 -7.002 -34.813 1.00 82.25 88 VAL A C 1
ATOM 702 O O . VAL A 1 88 ? 21.555 -5.813 -34.581 1.00 82.25 88 VAL A O 1
ATOM 705 N N . GLN A 1 89 ? 22.245 -7.740 -35.494 1.00 82.25 89 GLN A N 1
ATOM 706 C CA . GLN A 1 89 ? 23.400 -7.121 -36.150 1.00 82.25 89 GLN A CA 1
ATOM 707 C C . GLN A 1 89 ? 23.012 -6.561 -37.517 1.00 82.25 89 GLN A C 1
ATOM 709 O O . GLN A 1 89 ? 22.677 -7.321 -38.428 1.00 82.25 89 GLN A O 1
ATOM 714 N N . VAL A 1 90 ? 23.112 -5.241 -37.660 1.00 78.50 90 VAL A N 1
ATOM 715 C CA . VAL A 1 90 ? 22.943 -4.515 -38.923 1.00 78.50 90 VAL A CA 1
ATOM 716 C C . VAL A 1 90 ? 24.226 -3.725 -39.167 1.00 78.50 90 VAL A C 1
ATOM 718 O O . VAL A 1 90 ? 24.699 -3.018 -38.283 1.00 78.50 90 VAL A O 1
ATOM 721 N N . ASP A 1 91 ? 24.858 -3.925 -40.327 1.00 80.25 91 ASP A N 1
ATOM 722 C CA . ASP A 1 91 ? 26.115 -3.261 -40.720 1.00 80.25 91 ASP A CA 1
ATOM 723 C C . ASP A 1 91 ? 27.251 -3.323 -39.671 1.00 80.25 91 ASP A C 1
ATOM 725 O O . ASP A 1 91 ? 28.084 -2.426 -39.566 1.00 80.25 91 ASP A O 1
ATOM 729 N N . GLY A 1 92 ? 27.315 -4.414 -38.896 1.00 83.81 92 GLY A N 1
ATOM 730 C CA . GLY A 1 92 ? 28.338 -4.630 -37.864 1.00 83.81 92 GLY A CA 1
ATOM 731 C C . GLY A 1 92 ? 28.063 -3.941 -36.522 1.00 83.81 92 GLY A C 1
ATOM 732 O O . GLY A 1 92 ? 28.921 -3.981 -35.638 1.00 83.81 92 GLY A O 1
ATOM 733 N N . HIS A 1 93 ? 26.878 -3.349 -36.346 1.00 77.06 93 HIS A N 1
ATOM 734 C CA . HIS A 1 93 ? 26.420 -2.725 -35.106 1.00 77.06 93 HIS A CA 1
ATOM 735 C C . HIS A 1 93 ? 25.245 -3.499 -34.492 1.00 77.06 93 HIS A C 1
ATOM 737 O O . HIS A 1 93 ? 24.418 -4.065 -35.204 1.00 77.06 93 HIS A O 1
ATOM 743 N N . GLU A 1 94 ? 25.185 -3.548 -33.159 1.00 81.81 94 GLU A N 1
ATOM 744 C CA . GLU A 1 94 ? 24.063 -4.142 -32.424 1.00 81.81 94 GLU A CA 1
ATOM 745 C C . GLU A 1 94 ? 22.908 -3.135 -32.341 1.00 81.81 94 GLU A C 1
ATOM 747 O O . GLU A 1 94 ? 23.023 -2.096 -31.689 1.00 81.81 94 GLU A O 1
ATOM 752 N N . GLU A 1 95 ? 21.792 -3.445 -32.997 1.00 84.75 95 GLU A N 1
ATOM 753 C CA . GLU A 1 95 ? 20.594 -2.607 -33.054 1.00 84.75 95 GLU A CA 1
ATOM 754 C C . GLU A 1 95 ? 19.367 -3.364 -32.531 1.00 84.75 95 GLU A C 1
ATOM 756 O O . GLU A 1 95 ? 19.322 -4.591 -32.540 1.00 84.75 95 GLU A O 1
ATOM 761 N N . PHE A 1 96 ? 18.343 -2.643 -32.073 1.00 81.50 96 PHE A N 1
ATOM 762 C CA . PHE A 1 96 ? 17.071 -3.254 -31.687 1.00 81.50 96 PHE A CA 1
ATOM 763 C C . PHE A 1 96 ? 16.062 -3.128 -32.822 1.00 81.50 96 PHE A C 1
ATOM 765 O O . PHE A 1 96 ? 15.844 -2.037 -33.351 1.00 81.50 96 PHE A O 1
ATOM 772 N N . GLN A 1 97 ? 15.398 -4.232 -33.154 1.00 81.44 97 GLN A N 1
ATOM 773 C CA . GLN A 1 97 ? 14.279 -4.193 -34.081 1.00 81.44 97 GLN A CA 1
ATOM 774 C C . GLN A 1 97 ? 13.041 -3.637 -33.368 1.00 81.44 97 GLN A C 1
ATOM 776 O O . GLN A 1 97 ? 12.657 -4.127 -32.311 1.00 81.44 97 GLN A O 1
ATOM 781 N N . VAL A 1 98 ? 12.428 -2.607 -33.949 1.00 82.75 98 VAL A N 1
ATOM 782 C CA . VAL A 1 98 ? 11.173 -2.021 -33.461 1.00 82.75 98 VAL A CA 1
ATOM 783 C C . VAL A 1 98 ? 10.008 -2.634 -34.230 1.00 82.75 98 VAL A C 1
ATOM 785 O O . VAL A 1 98 ? 9.972 -2.524 -35.458 1.00 82.75 98 VAL A O 1
ATOM 788 N N . THR A 1 99 ? 9.044 -3.233 -33.526 1.00 84.06 99 THR A N 1
ATOM 789 C CA . THR A 1 99 ? 7.824 -3.765 -34.150 1.00 84.06 99 THR A CA 1
ATOM 790 C C . THR A 1 99 ? 6.894 -2.635 -34.591 1.00 84.06 99 THR A C 1
ATOM 792 O O . THR A 1 99 ? 6.473 -2.589 -35.749 1.00 84.06 99 THR A O 1
ATOM 795 N N . GLN A 1 100 ? 6.583 -1.695 -33.690 1.00 84.81 100 GLN A N 1
ATOM 796 C CA . GLN A 1 100 ? 5.693 -0.573 -33.997 1.00 84.81 100 GLN A CA 1
ATOM 797 C C . GLN A 1 100 ? 5.950 0.638 -33.091 1.00 84.81 100 GLN A C 1
ATOM 799 O O . GLN A 1 100 ? 6.215 0.509 -31.901 1.00 84.81 100 GLN A O 1
ATOM 804 N N . VAL A 1 101 ? 5.798 1.849 -33.633 1.00 88.56 101 VAL A N 1
ATOM 805 C CA . VAL A 1 101 ? 5.705 3.072 -32.821 1.00 88.56 101 VAL A CA 1
ATOM 806 C C . VAL A 1 101 ? 4.245 3.284 -32.426 1.00 88.56 101 VAL A C 1
ATOM 808 O O . VAL A 1 101 ? 3.401 3.511 -33.292 1.00 88.56 101 VAL A O 1
ATOM 811 N N . GLN A 1 102 ? 3.944 3.201 -31.131 1.00 90.44 102 GLN A N 1
ATOM 812 C CA . GLN A 1 102 ? 2.583 3.370 -30.612 1.00 90.44 102 GLN A CA 1
ATOM 813 C C . GLN A 1 102 ? 2.210 4.837 -30.414 1.00 90.44 102 GLN A C 1
ATOM 815 O O . GLN A 1 102 ? 1.069 5.217 -30.660 1.00 90.44 102 GLN A O 1
ATOM 820 N N . ASP A 1 103 ? 3.152 5.658 -29.950 1.00 90.38 103 ASP A N 1
ATOM 821 C CA . ASP A 1 103 ? 2.876 7.056 -29.627 1.00 90.38 103 ASP A CA 1
ATOM 822 C C . ASP A 1 103 ? 4.114 7.940 -29.810 1.00 90.38 103 ASP A C 1
ATOM 824 O O . ASP A 1 103 ? 5.260 7.476 -29.798 1.00 90.38 103 ASP A O 1
ATOM 828 N N . LEU A 1 104 ? 3.871 9.238 -29.967 1.00 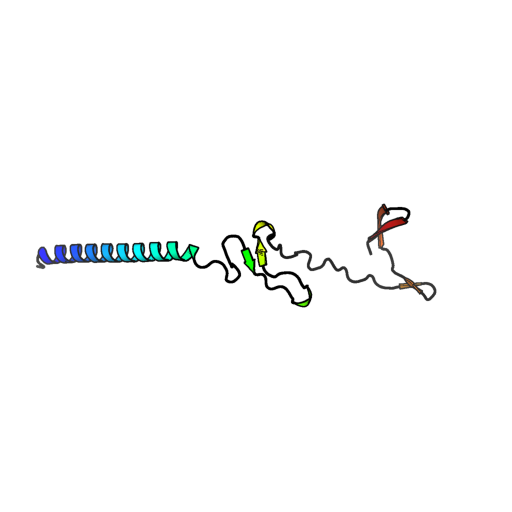93.69 104 LEU A N 1
ATOM 829 C CA . LEU A 1 104 ? 4.879 10.265 -30.165 1.00 93.69 104 LEU A CA 1
ATOM 830 C C . LEU A 1 104 ? 4.583 11.448 -29.256 1.00 93.69 104 LEU A C 1
ATOM 832 O O . LEU A 1 104 ? 3.516 12.059 -29.306 1.00 93.69 104 LEU A O 1
ATOM 836 N N . LYS A 1 105 ? 5.579 11.840 -28.465 1.00 94.44 105 LYS A N 1
ATOM 837 C CA . LYS A 1 105 ? 5.444 12.959 -27.539 1.00 94.44 105 LYS A CA 1
ATOM 838 C C . LYS A 1 105 ? 6.635 13.895 -27.624 1.00 94.44 105 LYS A C 1
ATOM 840 O O . LYS A 1 105 ? 7.786 13.494 -27.462 1.00 94.44 105 LYS A O 1
ATOM 845 N N . ARG A 1 106 ? 6.356 15.187 -27.796 1.00 93.94 106 ARG A N 1
ATOM 846 C CA . ARG A 1 106 ? 7.372 16.233 -27.655 1.00 93.94 106 ARG A CA 1
ATOM 847 C C . ARG A 1 106 ? 7.471 16.650 -26.189 1.00 93.94 106 ARG A C 1
ATOM 849 O O . ARG A 1 106 ? 6.499 17.133 -25.612 1.00 93.94 106 ARG A O 1
ATOM 856 N N . LEU A 1 107 ? 8.639 16.445 -25.589 1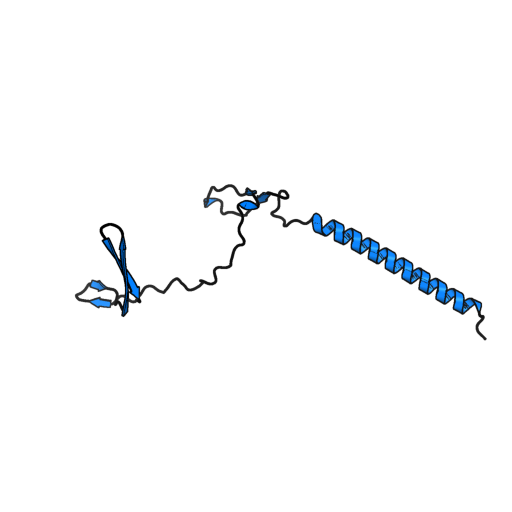.00 91.00 107 LEU A N 1
ATOM 857 C CA . LEU A 1 107 ? 8.952 16.833 -24.214 1.00 91.00 107 LEU A CA 1
ATOM 858 C C . LEU A 1 10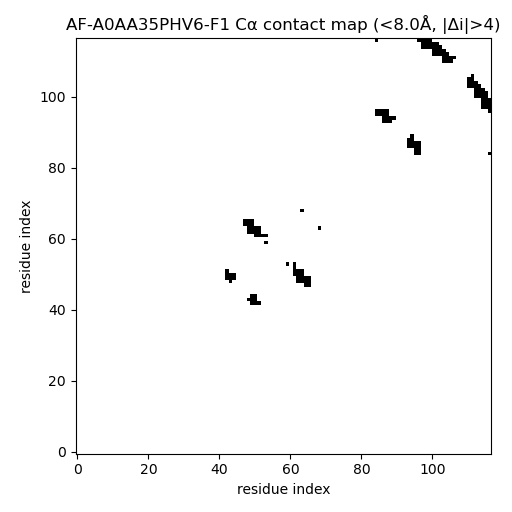7 ? 10.204 17.707 -24.247 1.00 91.00 107 LEU A C 1
ATOM 860 O O . LEU A 1 107 ? 11.277 17.242 -24.627 1.00 91.00 107 LEU A O 1
ATOM 864 N N . HIS A 1 108 ? 10.059 18.967 -23.832 1.00 88.81 108 HIS A N 1
ATOM 865 C CA . HIS A 1 108 ? 11.067 20.011 -24.045 1.00 88.81 108 HIS A CA 1
ATOM 866 C C . HIS A 1 108 ? 11.424 20.126 -25.541 1.00 88.81 108 HIS A C 1
ATOM 868 O O . HIS A 1 108 ? 10.532 20.061 -26.387 1.00 88.81 108 HIS A O 1
ATOM 874 N N . ASP A 1 109 ? 12.710 20.270 -25.864 1.00 91.44 109 ASP A N 1
ATOM 875 C CA . ASP A 1 109 ? 13.231 20.362 -27.233 1.00 91.44 109 ASP A CA 1
ATOM 876 C C . ASP A 1 109 ? 13.633 18.989 -27.812 1.00 91.44 109 ASP A C 1
ATOM 878 O O . ASP A 1 109 ? 14.502 18.879 -28.673 1.00 91.44 109 ASP A O 1
ATOM 882 N N . ARG A 1 110 ? 13.049 17.898 -27.288 1.00 93.75 110 ARG A N 1
ATOM 883 C CA . ARG A 1 110 ? 13.323 16.528 -27.746 1.00 93.75 110 ARG A CA 1
ATOM 884 C C . ARG A 1 110 ? 12.043 15.752 -28.018 1.00 93.75 110 ARG A C 1
ATOM 886 O O . ARG A 1 110 ? 11.039 15.857 -27.306 1.00 93.75 110 ARG A O 1
ATOM 893 N N . LEU A 1 111 ? 12.106 14.928 -29.053 1.00 94.50 111 LEU A N 1
ATOM 894 C CA . LEU A 1 111 ? 11.013 14.074 -29.475 1.00 94.50 111 LEU A CA 1
ATOM 895 C C . LEU A 1 111 ? 11.214 12.671 -28.894 1.00 94.50 111 LEU A C 1
ATOM 897 O O . LEU A 1 111 ? 12.293 12.096 -29.010 1.00 94.50 111 LEU A O 1
ATOM 901 N N . HIS A 1 112 ? 10.193 12.171 -28.205 1.00 93.56 112 HIS A N 1
ATOM 902 C CA . HIS A 1 112 ? 10.190 10.872 -27.543 1.00 93.56 112 HIS A CA 1
ATOM 903 C C . HIS A 1 112 ? 9.164 9.970 -28.223 1.00 93.56 112 HIS A C 1
ATOM 905 O O . HIS A 1 112 ? 8.083 10.432 -28.598 1.00 93.56 112 HIS A O 1
ATOM 911 N N . TYR A 1 113 ? 9.498 8.690 -28.339 1.00 90.44 113 TYR A N 1
ATOM 912 C CA . TYR A 1 113 ? 8.655 7.675 -28.959 1.00 90.44 113 TYR A CA 1
ATOM 913 C C . TYR A 1 113 ? 8.274 6.623 -27.922 1.00 90.44 113 TYR A C 1
ATOM 915 O O . TYR A 1 113 ? 9.121 6.191 -27.137 1.00 90.44 113 TYR A O 1
ATOM 923 N N . LEU A 1 114 ? 7.009 6.211 -27.928 1.00 89.31 114 LEU A N 1
ATOM 924 C CA . LEU A 1 114 ? 6.565 5.001 -27.251 1.00 89.31 114 LEU A CA 1
ATOM 925 C C . LEU A 1 114 ? 6.683 3.853 -28.251 1.00 89.31 114 LEU A C 1
ATOM 927 O O . LEU A 1 114 ? 5.962 3.812 -29.247 1.00 89.31 114 LEU A O 1
ATOM 931 N N . ILE A 1 115 ? 7.641 2.973 -27.996 1.00 85.19 115 ILE A N 1
ATOM 932 C CA . ILE A 1 115 ? 7.992 1.862 -28.872 1.00 85.19 115 ILE A CA 1
ATOM 933 C C . ILE A 1 115 ? 7.365 0.586 -28.320 1.00 85.19 115 ILE A C 1
ATOM 935 O O . ILE A 1 115 ? 7.516 0.289 -27.133 1.00 85.19 115 ILE A O 1
ATOM 939 N N . ASP A 1 116 ? 6.683 -0.142 -29.198 1.00 82.00 116 ASP A N 1
ATOM 940 C CA . ASP A 1 116 ? 6.403 -1.559 -29.024 1.00 82.00 116 ASP A CA 1
ATOM 941 C C . ASP A 1 116 ? 7.581 -2.346 -29.591 1.00 82.00 116 ASP A C 1
ATOM 943 O O . ASP A 1 116 ? 7.942 -2.182 -30.766 1.00 82.00 116 ASP A O 1
ATOM 947 N N . TRP A 1 117 ? 8.210 -3.125 -28.722 1.00 77.12 117 TRP A N 1
ATOM 948 C CA . TRP A 1 117 ? 9.389 -3.914 -29.044 1.00 77.12 117 TRP A CA 1
ATOM 949 C C . TRP A 1 117 ? 8.979 -5.241 -29.668 1.00 77.12 117 TRP A C 1
ATOM 951 O O . TRP A 1 117 ? 8.237 -5.998 -29.008 1.00 77.12 117 TRP A O 1
#

Sequence (117 aa):
MPSANDRDSHIQETQANQVQHLERAKADYKVQAGRRHQQGPAFQINPVAYKLEIPPSLKIHQVFHVSQLKPCHADYFLGRIAPPPPLVQVDGHEEFQVTQVQDLKRLHDRLHYLIDW